Protein AF-A0A1M6LV54-F1 (afdb_monomer_lite)

Foldseek 3Di:
DDDPDDFDLLLLLLLLLLVCLCCLVQHHDVLSLVLSVVCVVVCSSPPDPNLVSLVVLLVLCLVQPLCSVVVSLVSLLPDDDDLVSLLSSLVSLVCSCPSVPDRDPSSLLVLLLSVLRDPHDLVVQCVSPVPNSVSRDDPDDRDPVVSCVSSVVSSVVDTHDRDDSVSSDDPVVVVVPD

Radius of gyration: 16.37 Å; chains: 1; bounding box: 45×56×37 Å

Structure (mmCIF, N/CA/C/O backbone):
data_AF-A0A1M6LV54-F1
#
_entry.id   AF-A0A1M6LV54-F1
#
loop_
_atom_site.group_PDB
_atom_site.id
_atom_site.type_symbol
_atom_site.label_atom_id
_atom_site.label_alt_id
_atom_site.label_comp_id
_atom_site.label_asym_id
_atom_site.label_entity_id
_atom_site.label_seq_id
_atom_site.pdbx_PDB_ins_code
_atom_site.Cartn_x
_atom_site.Cartn_y
_atom_site.Cartn_z
_atom_site.occupancy
_atom_site.B_iso_or_equiv
_atom_site.auth_seq_id
_atom_site.auth_comp_id
_atom_site.auth_asym_id
_atom_site.auth_atom_id
_atom_site.pdbx_PDB_model_num
ATOM 1 N N . MET A 1 1 ? -31.088 -18.438 -5.888 1.00 41.16 1 MET A N 1
ATOM 2 C CA . MET A 1 1 ? -29.954 -17.945 -6.697 1.00 41.16 1 MET A CA 1
ATOM 3 C C . MET A 1 1 ? -29.506 -16.625 -6.099 1.00 41.16 1 MET A C 1
ATOM 5 O O . MET A 1 1 ? -30.215 -15.637 -6.233 1.00 41.16 1 MET A O 1
ATOM 9 N N . THR A 1 2 ? -28.410 -16.625 -5.347 1.00 46.72 2 THR A N 1
ATOM 10 C CA . THR A 1 2 ? -27.764 -15.397 -4.870 1.00 46.72 2 THR A CA 1
ATOM 11 C C . THR A 1 2 ? -27.108 -14.704 -6.064 1.00 46.72 2 THR A C 1
ATOM 13 O O . THR A 1 2 ? -26.444 -15.347 -6.874 1.00 46.72 2 THR A O 1
ATOM 16 N N . LYS A 1 3 ? -27.372 -13.406 -6.232 1.00 41.81 3 LYS A N 1
ATOM 17 C CA . LYS A 1 3 ? -26.744 -12.574 -7.269 1.00 41.81 3 LYS A CA 1
ATOM 18 C C . LYS A 1 3 ? -25.224 -12.559 -7.014 1.00 41.81 3 LYS A C 1
ATOM 20 O O . LYS A 1 3 ? -24.853 -12.474 -5.843 1.00 41.81 3 LYS A O 1
ATOM 25 N N . PRO A 1 4 ? -24.357 -12.638 -8.041 1.00 53.34 4 PRO A N 1
ATOM 26 C CA . PRO A 1 4 ? -22.923 -12.475 -7.828 1.00 53.34 4 PRO A CA 1
ATOM 27 C C . PRO A 1 4 ? -22.660 -11.104 -7.195 1.00 53.34 4 PRO A C 1
ATOM 29 O O . PRO A 1 4 ? -23.165 -10.087 -7.680 1.00 53.34 4 PRO A O 1
ATOM 32 N N . ILE A 1 5 ? -21.924 -11.094 -6.084 1.00 64.81 5 ILE A N 1
ATOM 33 C CA . ILE A 1 5 ? -21.507 -9.871 -5.398 1.00 64.81 5 ILE A CA 1
ATOM 34 C C . ILE A 1 5 ? -20.393 -9.263 -6.250 1.00 64.81 5 ILE A C 1
ATOM 36 O O . ILE A 1 5 ? -19.338 -9.865 -6.427 1.00 64.81 5 ILE A O 1
ATOM 40 N N . ILE A 1 6 ? -20.659 -8.104 -6.851 1.00 68.62 6 ILE A N 1
ATOM 41 C CA . ILE A 1 6 ? -19.665 -7.375 -7.641 1.00 68.62 6 ILE A CA 1
ATOM 42 C C . ILE A 1 6 ? -18.742 -6.656 -6.650 1.00 68.62 6 ILE A C 1
ATOM 44 O O . ILE A 1 6 ? -19.259 -5.905 -5.820 1.00 68.62 6 ILE A O 1
ATOM 48 N N . PRO A 1 7 ? -17.413 -6.847 -6.727 1.00 74.62 7 PRO A N 1
ATOM 49 C CA . PRO A 1 7 ? -16.487 -6.160 -5.839 1.00 74.62 7 PRO A CA 1
ATOM 50 C C . PRO A 1 7 ? -16.615 -4.639 -5.949 1.00 74.62 7 PRO A C 1
ATOM 52 O O . PRO A 1 7 ? -16.804 -4.110 -7.053 1.00 74.62 7 PRO A O 1
ATOM 55 N N . THR A 1 8 ? -16.508 -3.940 -4.822 1.00 87.69 8 THR A N 1
ATOM 56 C CA . THR A 1 8 ? -16.592 -2.474 -4.767 1.00 87.69 8 THR A CA 1
ATOM 57 C C . THR A 1 8 ? -15.306 -1.822 -5.280 1.00 87.69 8 THR A C 1
ATOM 59 O O . THR A 1 8 ? -14.257 -2.463 -5.396 1.00 87.69 8 THR A O 1
ATOM 62 N N . ASP A 1 9 ? -15.364 -0.524 -5.586 1.00 92.06 9 ASP A N 1
ATOM 63 C CA . ASP A 1 9 ? -14.164 0.238 -5.952 1.00 92.06 9 ASP A CA 1
ATOM 64 C C . ASP A 1 9 ? -13.146 0.293 -4.809 1.00 92.06 9 ASP A C 1
ATOM 66 O O . ASP A 1 9 ? -11.944 0.203 -5.069 1.00 92.06 9 ASP A O 1
ATOM 70 N N . TYR A 1 10 ? -13.623 0.328 -3.559 1.00 95.38 10 TYR A N 1
ATOM 71 C CA . TYR A 1 10 ? -12.788 0.203 -2.366 1.00 95.38 10 TYR A CA 1
ATOM 72 C C . TYR A 1 10 ? -12.052 -1.138 -2.317 1.00 95.38 10 TYR A C 1
ATOM 74 O O . TYR A 1 10 ? -10.840 -1.150 -2.154 1.00 95.38 10 TYR A O 1
ATOM 82 N N . GLN A 1 11 ? -12.729 -2.269 -2.540 1.00 95.88 11 GLN A N 1
ATOM 83 C CA . GLN A 1 11 ? -12.085 -3.592 -2.492 1.00 95.88 11 GLN A CA 1
ATOM 84 C C . GLN A 1 11 ? -10.965 -3.736 -3.530 1.00 95.88 11 GLN A C 1
ATOM 86 O O . GLN A 1 11 ? -9.889 -4.250 -3.222 1.00 95.88 11 GLN A O 1
ATOM 91 N N . ARG A 1 12 ? -11.179 -3.223 -4.750 1.00 95.75 12 ARG A N 1
ATOM 92 C CA . ARG A 1 12 ? -10.131 -3.188 -5.784 1.00 95.75 12 ARG A CA 1
ATOM 93 C C . ARG A 1 12 ? -9.001 -2.227 -5.429 1.00 95.75 12 ARG A C 1
ATOM 95 O O . ARG A 1 12 ? -7.841 -2.526 -5.700 1.00 95.75 12 ARG A O 1
ATOM 102 N N . LEU A 1 13 ? -9.324 -1.066 -4.856 1.00 97.81 13 LEU A N 1
ATOM 103 C CA . LEU A 1 13 ? -8.316 -0.129 -4.364 1.00 97.81 13 LEU A CA 1
ATOM 104 C C . LEU A 1 13 ? -7.478 -0.769 -3.253 1.00 97.81 13 LEU A C 1
ATOM 106 O O . LEU A 1 13 ? -6.262 -0.642 -3.278 1.00 97.81 13 LEU A O 1
ATOM 110 N N . HIS A 1 14 ? -8.105 -1.503 -2.338 1.00 97.94 14 HIS A N 1
ATOM 111 C CA . HIS A 1 14 ? -7.452 -2.150 -1.207 1.00 97.94 14 HIS A CA 1
ATOM 112 C C . HIS A 1 14 ? -6.450 -3.212 -1.652 1.00 97.94 14 HIS A C 1
ATOM 114 O O . HIS A 1 14 ? -5.310 -3.209 -1.184 1.00 97.94 14 HIS A O 1
ATOM 120 N N . LEU A 1 15 ? -6.828 -4.050 -2.621 1.00 98.06 15 LEU A N 1
ATOM 121 C CA . LEU A 1 15 ? -5.897 -4.981 -3.257 1.00 98.06 15 LEU A CA 1
ATOM 122 C C . LEU A 1 15 ? -4.740 -4.235 -3.933 1.00 98.06 15 LEU A C 1
ATOM 124 O O . LEU A 1 15 ? -3.574 -4.560 -3.709 1.00 98.06 15 LEU A O 1
ATOM 128 N N . LYS A 1 16 ? -5.056 -3.193 -4.715 1.00 98.06 16 LYS A N 1
ATOM 129 C CA . LYS A 1 16 ? -4.048 -2.384 -5.408 1.00 98.06 16 LYS A CA 1
ATOM 130 C C . LYS A 1 16 ? -3.099 -1.683 -4.433 1.00 98.06 16 LYS A C 1
ATOM 132 O O . LYS A 1 16 ? -1.929 -1.535 -4.763 1.00 98.06 16 LYS A O 1
ATOM 137 N N . THR A 1 17 ? -3.565 -1.281 -3.250 1.00 98.38 17 THR A N 1
ATOM 138 C CA . THR A 1 17 ? -2.709 -0.738 -2.191 1.00 98.38 17 THR A CA 1
ATOM 139 C C . THR A 1 17 ? -1.720 -1.780 -1.712 1.00 98.38 17 THR A C 1
ATOM 141 O O . THR A 1 17 ? -0.531 -1.491 -1.712 1.00 98.38 17 THR A O 1
ATOM 144 N N . VAL A 1 18 ? -2.178 -2.978 -1.337 1.00 97.75 18 VAL A N 1
ATOM 145 C CA . VAL A 1 18 ? -1.272 -4.045 -0.884 1.00 97.75 18 VAL A CA 1
ATOM 146 C C . VAL A 1 18 ? -0.224 -4.320 -1.955 1.00 97.75 18 VAL A C 1
ATOM 148 O O . VAL A 1 18 ? 0.960 -4.180 -1.679 1.00 97.75 18 VAL A O 1
ATOM 151 N N . PHE A 1 19 ? -0.649 -4.550 -3.199 1.00 97.81 19 PHE A N 1
ATOM 152 C CA . PHE A 1 19 ? 0.271 -4.765 -4.315 1.00 97.81 19 PHE A CA 1
ATOM 153 C C . PHE A 1 19 ? 1.241 -3.595 -4.532 1.00 97.81 19 PHE A C 1
ATOM 155 O O . PHE A 1 19 ? 2.422 -3.821 -4.744 1.00 97.81 19 PHE A O 1
ATOM 162 N N . ALA A 1 20 ? 0.778 -2.342 -4.453 1.00 97.94 20 ALA A N 1
ATOM 163 C CA . ALA A 1 20 ? 1.648 -1.178 -4.610 1.00 97.94 20 ALA A CA 1
ATOM 164 C C . ALA A 1 20 ? 2.749 -1.133 -3.543 1.00 97.94 20 ALA A C 1
ATOM 166 O O . ALA A 1 20 ? 3.865 -0.750 -3.874 1.00 97.94 20 ALA A O 1
ATOM 167 N N . PHE A 1 21 ? 2.454 -1.532 -2.301 1.00 97.00 21 PHE A N 1
ATOM 168 C CA . PHE A 1 21 ? 3.454 -1.631 -1.236 1.00 97.00 21 PHE A CA 1
ATOM 169 C C . PHE A 1 21 ? 4.420 -2.800 -1.447 1.00 97.00 21 PHE A C 1
ATOM 171 O O . PHE A 1 21 ? 5.608 -2.587 -1.248 1.00 97.00 21 PHE A O 1
ATOM 178 N N . MET A 1 22 ? 3.952 -3.934 -1.981 1.00 94.62 22 MET A N 1
ATOM 179 C CA . MET A 1 22 ? 4.808 -5.071 -2.367 1.00 94.62 22 MET A CA 1
ATOM 180 C C . MET A 1 22 ? 5.821 -4.758 -3.470 1.00 94.62 22 MET A C 1
ATOM 182 O O . MET A 1 22 ? 6.657 -5.584 -3.780 1.00 94.62 22 MET A O 1
ATOM 186 N N . ILE A 1 23 ? 5.683 -3.639 -4.182 1.00 95.00 23 ILE A N 1
ATOM 187 C CA . ILE A 1 23 ? 6.615 -3.261 -5.255 1.00 95.00 23 ILE A CA 1
ATOM 188 C C . ILE A 1 23 ? 7.249 -1.894 -5.002 1.00 95.00 23 ILE A C 1
ATOM 190 O O . ILE A 1 23 ? 7.996 -1.384 -5.845 1.00 95.00 23 ILE A O 1
ATOM 194 N N . CYS A 1 24 ? 6.934 -1.257 -3.869 1.00 94.12 24 CYS A N 1
ATOM 195 C CA . CYS A 1 24 ? 7.357 0.111 -3.587 1.00 94.12 24 CYS A CA 1
ATOM 196 C C . CYS A 1 24 ? 8.832 0.217 -3.199 1.00 94.12 24 CYS A C 1
ATOM 198 O O . CYS A 1 24 ? 9.341 1.332 -3.109 1.00 94.12 24 CYS A O 1
ATOM 200 N N . ASP A 1 25 ? 9.541 -0.891 -3.041 1.00 91.31 25 ASP A N 1
ATOM 201 C CA . ASP A 1 25 ? 10.992 -1.006 -2.874 1.00 91.31 25 ASP A CA 1
ATOM 202 C C . ASP A 1 25 ? 11.648 -1.724 -4.080 1.00 91.31 25 ASP A C 1
ATOM 204 O O . ASP A 1 25 ? 12.858 -1.916 -4.115 1.00 91.31 25 ASP A O 1
ATOM 208 N N . THR A 1 26 ? 10.860 -2.025 -5.123 1.00 91.56 26 THR A N 1
ATOM 209 C CA . THR A 1 26 ? 11.223 -2.789 -6.333 1.00 91.56 26 THR A CA 1
ATOM 210 C C . THR A 1 26 ? 11.485 -4.286 -6.144 1.00 91.56 26 THR A C 1
ATOM 212 O O . THR A 1 26 ? 12.017 -4.921 -7.057 1.00 91.56 26 THR A O 1
ATOM 215 N N . HIS A 1 27 ? 11.080 -4.874 -5.022 1.00 91.31 27 HIS A N 1
ATOM 216 C CA . HIS A 1 27 ? 11.247 -6.295 -4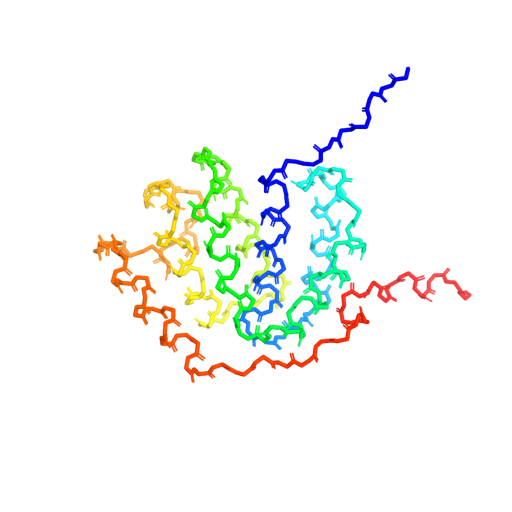.746 1.00 91.31 27 HIS A CA 1
ATOM 217 C C . HIS A 1 27 ? 9.927 -6.923 -4.304 1.00 91.31 27 HIS A C 1
ATOM 219 O O . HIS A 1 27 ? 9.236 -6.346 -3.490 1.00 91.31 27 HIS A O 1
ATOM 225 N N . ILE A 1 28 ? 9.599 -8.111 -4.819 1.00 92.56 28 ILE A N 1
ATOM 226 C CA . ILE A 1 28 ? 8.466 -8.905 -4.327 1.00 92.56 28 ILE A CA 1
ATOM 227 C C . ILE A 1 28 ? 9.026 -10.080 -3.527 1.00 92.56 28 ILE A C 1
ATOM 229 O O . ILE A 1 28 ? 9.766 -10.905 -4.075 1.00 92.56 28 ILE A O 1
ATOM 233 N N . SER A 1 29 ? 8.645 -10.183 -2.256 1.00 91.31 29 SER A N 1
ATOM 234 C CA . SER A 1 29 ? 8.986 -11.315 -1.392 1.00 91.31 29 SER A CA 1
ATOM 235 C C . SER A 1 29 ? 7.845 -12.337 -1.295 1.00 91.31 29 SER A C 1
ATOM 237 O O . SER A 1 29 ? 6.665 -12.035 -1.485 1.00 91.31 29 SER A O 1
ATOM 239 N N . GLN A 1 30 ? 8.181 -13.583 -0.953 1.00 90.94 30 GLN A N 1
ATOM 240 C CA . GLN A 1 30 ? 7.173 -14.637 -0.771 1.00 90.94 30 GLN A CA 1
ATOM 241 C C . GLN A 1 30 ? 6.317 -14.441 0.491 1.00 90.94 30 GLN A C 1
ATOM 243 O O . GLN A 1 30 ? 5.170 -14.896 0.528 1.00 90.94 30 GLN A O 1
ATOM 248 N N . ASP A 1 31 ? 6.827 -13.737 1.503 1.00 92.06 31 ASP A N 1
ATOM 249 C CA . ASP A 1 31 ? 6.076 -13.441 2.727 1.00 92.06 31 ASP A CA 1
ATOM 250 C C . ASP A 1 31 ? 4.951 -12.430 2.452 1.00 92.06 31 ASP A C 1
ATOM 252 O O . ASP A 1 31 ? 3.811 -12.613 2.890 1.00 92.06 31 ASP A O 1
ATOM 256 N N . GLU A 1 32 ? 5.210 -11.421 1.619 1.00 92.50 32 GLU A N 1
ATOM 257 C CA . GLU A 1 32 ? 4.193 -10.476 1.144 1.00 92.50 32 GLU A CA 1
ATOM 258 C C . GLU A 1 32 ? 3.140 -11.141 0.247 1.00 92.50 32 GLU A C 1
ATOM 260 O O . GLU A 1 32 ? 1.934 -10.896 0.370 1.00 92.50 32 GLU A O 1
ATOM 265 N N . VAL A 1 33 ? 3.590 -12.033 -0.636 1.00 93.19 33 VAL A N 1
ATOM 266 C CA . VAL A 1 33 ? 2.728 -12.847 -1.500 1.00 93.19 33 VAL A CA 1
ATOM 267 C C . VAL A 1 33 ? 1.842 -13.790 -0.665 1.00 93.19 33 VAL A C 1
ATOM 269 O O . VAL A 1 33 ? 0.659 -13.990 -0.958 1.00 93.19 33 VAL A O 1
ATOM 272 N N . SER A 1 34 ? 2.365 -14.328 0.434 1.00 92.94 34 SER A N 1
ATOM 273 C CA . SER A 1 34 ? 1.582 -15.121 1.387 1.00 92.94 34 SER A CA 1
ATOM 274 C C . SER A 1 34 ? 0.560 -14.256 2.129 1.00 92.94 34 SER A C 1
ATOM 276 O O . SER A 1 34 ? -0.602 -14.649 2.284 1.00 92.94 34 SER A O 1
ATOM 278 N N . LEU A 1 35 ? 0.949 -13.041 2.530 1.00 94.12 35 LEU A N 1
ATOM 279 C CA . LEU A 1 35 ? 0.069 -12.085 3.198 1.00 94.12 35 LEU A CA 1
ATOM 280 C C . LEU A 1 35 ? -1.128 -11.694 2.325 1.00 94.12 35 LEU A C 1
ATOM 282 O O . LEU A 1 35 ? -2.260 -11.689 2.818 1.00 94.12 35 LEU A O 1
ATOM 286 N N . ILE A 1 36 ? -0.920 -11.365 1.044 1.00 94.88 36 ILE A N 1
ATOM 287 C CA . ILE A 1 36 ? -2.025 -10.953 0.164 1.00 94.88 36 ILE A CA 1
ATOM 288 C C . ILE A 1 36 ? -3.038 -12.090 -0.029 1.00 94.88 36 ILE A C 1
ATOM 290 O O . ILE A 1 36 ? -4.250 -11.860 0.031 1.00 94.88 36 ILE A O 1
ATOM 294 N N . ARG A 1 37 ? -2.570 -13.340 -0.145 1.00 93.69 37 ARG A N 1
ATOM 295 C CA . ARG A 1 37 ? -3.447 -14.520 -0.213 1.00 93.69 37 ARG A CA 1
ATOM 296 C C . ARG A 1 37 ? -4.187 -14.767 1.091 1.00 93.69 37 ARG A C 1
ATOM 298 O O . ARG A 1 37 ? -5.379 -15.076 1.062 1.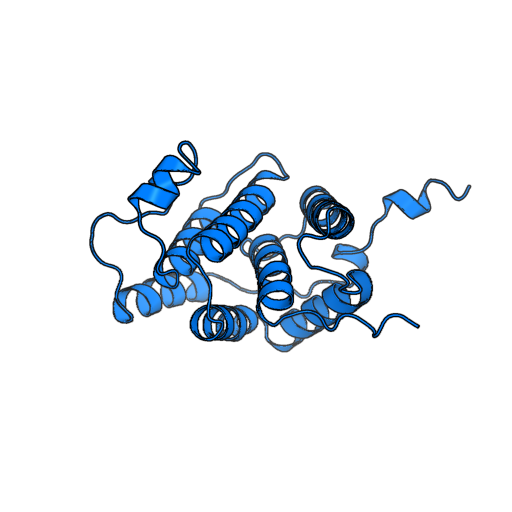00 93.69 37 ARG A O 1
ATOM 305 N N . GLN A 1 38 ? -3.524 -14.602 2.233 1.00 94.62 38 GLN A N 1
ATOM 306 C CA . GLN A 1 38 ? -4.180 -14.721 3.533 1.00 94.62 38 GLN A CA 1
ATOM 307 C C . GLN A 1 38 ? -5.288 -13.671 3.693 1.00 94.62 38 GLN A C 1
ATOM 309 O O . GLN A 1 38 ? -6.425 -14.016 4.007 1.00 94.62 38 GLN A O 1
ATOM 314 N N . LYS A 1 39 ? -5.014 -12.408 3.352 1.00 95.12 39 LYS A N 1
ATOM 315 C CA . LYS A 1 39 ? -6.016 -11.327 3.360 1.00 95.12 39 LYS A CA 1
ATOM 316 C C . LYS A 1 39 ? -7.223 -11.631 2.479 1.00 95.12 39 LYS A C 1
ATOM 318 O O . LYS A 1 39 ? -8.358 -11.315 2.837 1.00 95.12 39 LYS A O 1
ATOM 323 N N . ALA A 1 40 ? -6.999 -12.257 1.333 1.00 94.50 40 ALA A N 1
ATOM 324 C CA . ALA A 1 40 ? -8.085 -12.669 0.464 1.00 94.50 40 ALA A CA 1
ATOM 325 C C . ALA A 1 40 ? -8.940 -13.797 1.049 1.00 94.50 40 ALA A C 1
ATOM 327 O O . ALA A 1 40 ? -10.167 -13.749 0.934 1.00 94.50 40 ALA A O 1
ATOM 328 N N . LYS A 1 41 ? -8.318 -14.782 1.714 1.00 94.25 41 LYS A N 1
ATOM 329 C CA . LYS A 1 41 ? -9.038 -15.817 2.478 1.00 94.25 41 LYS A CA 1
ATOM 330 C C . LYS A 1 41 ? -9.906 -15.181 3.565 1.00 94.25 41 LYS A C 1
ATOM 332 O O . LYS A 1 41 ? -11.061 -15.571 3.719 1.00 94.25 41 LYS A O 1
ATOM 337 N N . ASP A 1 42 ? -9.395 -14.134 4.208 1.00 94.94 42 ASP A N 1
ATOM 338 C CA . ASP A 1 42 ? -10.098 -13.344 5.227 1.00 94.94 42 ASP A CA 1
ATOM 339 C C . ASP A 1 42 ? -11.118 -12.346 4.642 1.00 94.94 42 ASP A C 1
ATOM 341 O O . ASP A 1 42 ? -11.691 -11.537 5.370 1.00 94.94 42 ASP A O 1
ATOM 345 N N . LYS A 1 43 ? -11.374 -12.399 3.326 1.00 93.56 43 LYS A N 1
ATOM 346 C CA . LYS A 1 43 ? -12.352 -11.565 2.607 1.00 93.56 43 LYS A CA 1
ATOM 347 C C . LYS A 1 43 ? -12.104 -10.059 2.703 1.00 93.56 43 LYS A C 1
ATOM 349 O O . LYS A 1 43 ? -13.011 -9.277 2.421 1.00 93.56 43 LYS A O 1
ATOM 354 N N . VAL A 1 44 ? -10.865 -9.645 2.981 1.00 95.25 44 VAL A N 1
ATOM 355 C CA . VAL A 1 44 ? -10.457 -8.228 2.988 1.00 95.25 44 VAL A CA 1
ATOM 356 C C . VAL A 1 44 ? -10.778 -7.563 1.647 1.00 95.25 44 VAL A C 1
ATOM 358 O O . VAL A 1 44 ? -11.290 -6.450 1.604 1.00 95.25 44 VAL A O 1
ATOM 361 N N . PHE A 1 45 ? -10.569 -8.284 0.545 1.00 94.94 45 PHE A N 1
ATOM 362 C CA . PHE A 1 45 ? -10.837 -7.791 -0.807 1.00 94.94 45 PHE A CA 1
ATOM 363 C C . PHE A 1 45 ? -12.186 -8.267 -1.380 1.00 94.94 45 PHE A C 1
ATOM 365 O O . PHE A 1 45 ? -12.405 -8.224 -2.590 1.00 94.94 45 PHE A O 1
ATOM 372 N N . GLY A 1 46 ? -13.098 -8.754 -0.534 1.00 92.00 46 GLY A N 1
ATOM 373 C CA . GLY A 1 46 ? -14.369 -9.336 -0.970 1.00 92.00 46 GLY A CA 1
ATOM 374 C C . GLY A 1 46 ? -14.200 -10.655 -1.729 1.00 92.00 46 GLY A C 1
ATOM 375 O O . GLY A 1 46 ? -13.491 -11.556 -1.284 1.00 92.00 46 GLY A O 1
ATOM 376 N N . ASP A 1 47 ? -14.881 -10.775 -2.871 1.00 92.06 47 ASP A N 1
ATOM 377 C CA . ASP A 1 47 ? -14.898 -11.978 -3.720 1.00 92.06 47 ASP A CA 1
ATOM 378 C C . ASP A 1 47 ? -14.023 -11.836 -4.983 1.00 92.06 47 ASP A C 1
ATOM 380 O O . ASP A 1 47 ? -14.277 -12.488 -5.999 1.00 92.06 47 ASP A O 1
ATOM 384 N N . LEU A 1 48 ? -13.000 -10.971 -4.940 1.00 92.75 48 LEU A N 1
ATOM 385 C CA . LEU A 1 48 ? -12.025 -10.848 -6.027 1.00 92.75 48 LEU A CA 1
ATOM 386 C C . LEU A 1 48 ? -11.310 -12.180 -6.289 1.00 92.75 48 LEU A C 1
ATOM 388 O O . LEU A 1 48 ? -10.930 -12.905 -5.366 1.00 92.75 48 LEU A O 1
ATOM 392 N N . LYS A 1 49 ? -11.087 -12.481 -7.571 1.00 93.31 49 LYS A N 1
ATOM 393 C CA . LYS A 1 49 ? -10.269 -13.617 -8.001 1.00 93.31 49 LYS A CA 1
ATOM 394 C C . LYS A 1 49 ? -8.803 -13.205 -7.972 1.00 93.31 49 LYS A C 1
ATOM 396 O O . LYS A 1 49 ? -8.284 -12.686 -8.948 1.00 93.31 49 LYS A O 1
ATOM 401 N N . ILE A 1 50 ? -8.157 -13.413 -6.832 1.00 93.94 50 ILE A N 1
ATOM 402 C CA . ILE A 1 50 ? -6.833 -12.840 -6.546 1.00 93.94 50 ILE A CA 1
ATOM 403 C C . ILE A 1 50 ? -5.773 -13.189 -7.580 1.00 93.94 50 ILE A C 1
ATOM 405 O O . ILE A 1 50 ? -5.010 -12.310 -7.949 1.00 93.94 50 ILE A O 1
ATOM 409 N N . GLU A 1 51 ? -5.741 -14.426 -8.069 1.00 93.38 51 GLU A N 1
ATOM 410 C CA . GLU A 1 51 ? -4.744 -14.826 -9.067 1.00 93.38 51 GLU A CA 1
ATOM 411 C C . GLU A 1 51 ? -4.927 -14.069 -10.393 1.00 93.38 51 GLU A C 1
ATOM 413 O O . GLU A 1 51 ? -3.947 -13.622 -10.986 1.00 93.38 51 GLU A O 1
ATOM 418 N N . ASP A 1 52 ? -6.178 -13.854 -10.818 1.00 94.19 52 ASP A N 1
ATOM 419 C CA . ASP A 1 52 ? -6.493 -13.076 -12.021 1.00 94.19 52 ASP A CA 1
ATOM 420 C C . ASP A 1 52 ? -6.110 -11.597 -11.811 1.00 94.19 52 ASP A C 1
ATOM 422 O O . ASP A 1 52 ? -5.450 -10.990 -12.651 1.00 94.19 52 ASP A O 1
ATOM 426 N N . GLU A 1 53 ? -6.462 -11.023 -10.657 1.00 96.00 53 GLU A N 1
ATOM 427 C CA . GLU A 1 53 ? -6.182 -9.616 -10.337 1.00 96.00 53 GLU A CA 1
ATOM 428 C C . GLU A 1 53 ? -4.678 -9.338 -10.169 1.00 96.00 53 GLU A C 1
ATOM 430 O O . GLU A 1 53 ? -4.183 -8.304 -10.614 1.00 96.00 53 GLU A O 1
ATOM 435 N N . LEU A 1 54 ? -3.923 -10.256 -9.555 1.00 96.38 54 LEU A N 1
ATOM 436 C CA . LEU A 1 54 ? -2.466 -10.154 -9.438 1.00 96.38 54 LEU A CA 1
ATOM 437 C C . LEU A 1 54 ? -1.795 -10.223 -10.811 1.00 96.38 54 LEU A C 1
ATOM 439 O O . LEU A 1 54 ? -0.886 -9.438 -11.080 1.00 96.38 54 LEU A O 1
ATOM 443 N N . ALA A 1 55 ? -2.269 -11.103 -11.698 1.00 95.94 55 ALA A N 1
ATOM 444 C CA . ALA A 1 55 ? -1.774 -11.170 -13.068 1.00 95.94 55 ALA A CA 1
ATOM 445 C C . ALA A 1 55 ? -2.011 -9.857 -13.827 1.00 95.94 55 ALA A C 1
ATOM 447 O O . ALA A 1 55 ? -1.105 -9.354 -14.495 1.00 95.94 55 ALA A O 1
ATOM 448 N N . GLU A 1 56 ? -3.200 -9.266 -13.682 1.00 96.69 56 GLU A N 1
ATOM 449 C CA . GLU A 1 56 ? -3.518 -7.960 -14.265 1.00 96.69 56 GLU A CA 1
ATOM 450 C C . GLU A 1 56 ? -2.647 -6.836 -13.690 1.00 96.69 56 GLU A C 1
ATOM 452 O O . GLU A 1 56 ? -2.205 -5.957 -14.431 1.00 96.69 56 GLU A O 1
ATOM 457 N N . LEU A 1 57 ? -2.364 -6.852 -12.385 1.00 97.62 57 LEU A N 1
ATOM 458 C CA . LEU A 1 57 ? -1.518 -5.851 -11.734 1.00 97.62 57 LEU A CA 1
ATOM 459 C C . LEU A 1 57 ? -0.047 -5.957 -12.162 1.00 97.62 57 LEU A C 1
ATOM 461 O O . LEU A 1 57 ? 0.562 -4.917 -12.425 1.00 97.62 57 LEU A O 1
ATOM 465 N N . ILE A 1 58 ? 0.493 -7.174 -12.299 1.00 97.62 58 ILE A N 1
ATOM 466 C CA . ILE A 1 58 ? 1.846 -7.433 -12.823 1.00 97.62 58 ILE A CA 1
ATOM 467 C C . ILE A 1 58 ? 1.978 -6.911 -14.249 1.00 97.62 58 ILE A C 1
ATOM 469 O O . ILE A 1 58 ? 2.881 -6.137 -14.568 1.00 97.62 58 ILE A O 1
ATOM 473 N N . ASP A 1 59 ? 1.044 -7.283 -15.117 1.00 97.44 59 ASP A N 1
ATOM 474 C CA . ASP A 1 59 ? 1.060 -6.811 -16.492 1.00 97.44 59 ASP A CA 1
ATOM 475 C C . ASP A 1 59 ? 0.879 -5.277 -16.565 1.00 97.44 59 ASP A C 1
ATOM 477 O O . ASP A 1 59 ? 1.561 -4.602 -17.341 1.00 97.44 59 ASP A O 1
ATOM 481 N N . HIS A 1 60 ? 0.052 -4.687 -15.699 1.00 97.25 60 HIS A N 1
ATOM 482 C CA . HIS A 1 60 ? -0.115 -3.238 -15.630 1.00 97.25 60 HIS A CA 1
ATOM 483 C C . HIS A 1 60 ? 1.176 -2.517 -15.209 1.00 97.25 60 HIS A C 1
ATOM 485 O O . HIS A 1 60 ? 1.569 -1.554 -15.878 1.00 97.25 60 HIS A O 1
ATOM 491 N N . VAL A 1 61 ? 1.863 -2.963 -14.149 1.00 97.12 61 VAL A N 1
ATOM 492 C CA . VAL A 1 61 ? 3.137 -2.346 -13.737 1.00 97.12 61 VAL A CA 1
ATOM 493 C C . VAL A 1 61 ? 4.222 -2.557 -14.789 1.00 97.12 61 VAL A C 1
ATOM 495 O O . VAL A 1 61 ? 4.926 -1.606 -15.114 1.00 97.12 61 VAL A O 1
ATOM 498 N N . ASN A 1 62 ? 4.294 -3.722 -15.432 1.00 97.31 62 ASN A N 1
ATOM 499 C CA . ASN A 1 62 ? 5.263 -3.976 -16.502 1.00 97.31 62 ASN A CA 1
ATOM 500 C C . ASN A 1 62 ? 5.042 -3.071 -17.723 1.00 97.31 62 ASN A C 1
ATOM 502 O O . ASN A 1 62 ? 5.999 -2.638 -18.364 1.00 97.31 62 ASN A O 1
ATOM 506 N N . ARG A 1 63 ? 3.783 -2.741 -18.041 1.00 96.69 63 ARG A N 1
ATOM 507 C CA . ARG A 1 63 ? 3.439 -1.832 -19.147 1.00 96.69 63 ARG A CA 1
ATOM 508 C C . ARG A 1 63 ? 3.671 -0.355 -18.824 1.00 96.69 63 ARG A C 1
ATOM 510 O O . ARG A 1 63 ? 3.858 0.439 -19.745 1.00 96.69 63 ARG A O 1
ATOM 517 N N . ARG A 1 64 ? 3.599 0.038 -17.550 1.00 94.94 64 ARG A N 1
ATOM 518 C CA . ARG A 1 64 ? 3.622 1.452 -17.121 1.00 94.94 64 ARG A CA 1
ATOM 519 C C . ARG A 1 64 ? 4.909 1.859 -16.408 1.00 94.94 64 ARG A C 1
ATOM 521 O O . ARG A 1 64 ? 5.191 3.050 -16.321 1.00 94.94 64 ARG A O 1
ATOM 528 N N . GLY A 1 65 ? 5.679 0.906 -15.895 1.00 94.56 65 GLY A N 1
ATOM 529 C CA . GLY A 1 65 ? 6.794 1.171 -14.997 1.00 94.56 65 GLY A CA 1
ATOM 530 C C . GLY A 1 65 ? 6.346 2.014 -13.802 1.00 94.56 65 GLY A C 1
ATOM 531 O O . GLY A 1 65 ? 5.310 1.752 -13.192 1.00 94.56 65 GLY A O 1
ATOM 532 N N . ILE A 1 66 ? 7.111 3.065 -13.497 1.00 92.62 66 ILE A N 1
ATOM 533 C CA . ILE A 1 66 ? 6.840 3.958 -12.360 1.00 92.62 66 ILE A CA 1
ATOM 534 C C . ILE A 1 66 ? 5.476 4.669 -12.463 1.00 92.62 66 ILE A C 1
ATOM 536 O O . ILE A 1 66 ? 4.839 4.914 -11.439 1.00 92.62 66 ILE A O 1
ATOM 540 N N . ASP A 1 67 ? 4.959 4.899 -13.679 1.00 93.31 67 ASP A N 1
ATOM 541 C CA . ASP A 1 67 ? 3.650 5.532 -13.908 1.00 93.31 67 ASP A CA 1
ATOM 542 C C . ASP A 1 67 ? 2.471 4.677 -13.404 1.00 93.31 67 ASP A C 1
ATOM 544 O O . ASP A 1 67 ? 1.328 5.142 -13.375 1.00 93.31 67 ASP A O 1
ATOM 548 N N . PHE A 1 68 ? 2.704 3.419 -13.018 1.00 96.62 68 PHE A N 1
ATOM 549 C CA . PHE A 1 68 ? 1.715 2.620 -12.296 1.00 96.62 68 PHE A CA 1
ATOM 550 C C . PHE A 1 68 ? 1.262 3.320 -11.005 1.00 96.62 68 PHE A C 1
ATOM 552 O O . PHE A 1 68 ? 0.065 3.325 -10.682 1.00 96.62 68 PHE A O 1
ATOM 559 N N . PHE A 1 69 ? 2.199 3.950 -10.287 1.00 96.12 69 PHE A N 1
ATOM 560 C CA . PHE A 1 69 ? 1.901 4.642 -9.036 1.00 96.12 69 PHE A CA 1
ATOM 561 C C . PHE A 1 69 ? 1.054 5.898 -9.259 1.00 96.12 69 PHE A C 1
ATOM 563 O O . PHE A 1 69 ? 0.180 6.181 -8.441 1.00 96.12 69 PHE A O 1
ATOM 570 N N . ASP A 1 70 ? 1.193 6.586 -10.397 1.00 93.62 70 ASP A N 1
ATOM 571 C CA . ASP A 1 70 ? 0.301 7.695 -10.762 1.00 93.62 70 ASP A CA 1
ATOM 572 C C . ASP A 1 70 ? -1.159 7.244 -10.832 1.00 93.62 70 ASP A C 1
ATOM 574 O O . ASP A 1 70 ? -2.055 7.928 -10.335 1.00 93.62 70 ASP A O 1
ATOM 578 N N . ASP A 1 71 ? -1.416 6.105 -11.479 1.00 95.00 71 ASP A N 1
ATOM 579 C CA . ASP A 1 71 ? -2.767 5.551 -11.578 1.00 95.00 71 ASP A CA 1
ATOM 580 C C . ASP A 1 71 ? -3.280 5.092 -10.209 1.00 95.00 71 ASP A C 1
ATOM 582 O O . ASP A 1 71 ? -4.441 5.305 -9.864 1.00 95.00 71 ASP A O 1
ATOM 586 N N . TYR A 1 72 ? -2.412 4.486 -9.397 1.00 97.50 72 TYR A N 1
ATOM 587 C CA . TYR A 1 72 ? -2.745 4.114 -8.024 1.00 97.50 72 TYR A CA 1
ATOM 588 C C . TYR A 1 72 ? -3.165 5.327 -7.184 1.00 97.50 72 TYR A C 1
ATOM 590 O O . TYR A 1 72 ? -4.281 5.341 -6.662 1.00 97.50 72 TYR A O 1
ATOM 598 N N . PHE A 1 73 ? -2.344 6.374 -7.112 1.00 95.88 73 PHE A N 1
ATOM 599 C CA . PHE A 1 73 ? -2.644 7.560 -6.308 1.00 95.88 73 PHE A CA 1
ATOM 600 C C . PHE A 1 73 ? -3.864 8.330 -6.818 1.00 95.88 73 PHE A C 1
ATOM 602 O O . PHE A 1 73 ? -4.685 8.775 -6.017 1.00 95.88 73 PHE A O 1
ATOM 609 N N . LYS A 1 74 ? -4.070 8.403 -8.141 1.00 94.31 74 LYS A N 1
ATOM 610 C CA . LYS A 1 74 ? -5.316 8.947 -8.712 1.00 94.31 74 LYS A CA 1
ATOM 611 C C . LYS A 1 74 ? -6.544 8.160 -8.267 1.00 94.31 74 LYS A C 1
ATOM 613 O O . LYS A 1 74 ? -7.609 8.750 -8.117 1.00 94.31 74 LYS A O 1
ATOM 618 N N . LYS A 1 75 ? -6.426 6.842 -8.088 1.00 96.25 75 LYS A N 1
ATOM 619 C CA . LYS A 1 75 ? -7.528 6.006 -7.604 1.00 96.25 75 LYS A CA 1
ATOM 620 C C . LYS A 1 75 ? -7.785 6.231 -6.115 1.00 96.25 75 LYS A C 1
ATOM 622 O O . LYS A 1 75 ? -8.944 6.415 -5.760 1.00 96.25 75 LYS A O 1
ATOM 627 N N . VAL A 1 76 ? -6.736 6.329 -5.290 1.00 97.00 76 VAL A N 1
ATOM 628 C CA . VAL A 1 76 ? -6.851 6.702 -3.862 1.00 97.00 76 VAL A CA 1
ATOM 629 C C . VAL A 1 76 ? -7.632 8.009 -3.699 1.00 97.00 76 VAL A C 1
ATOM 631 O O . VAL A 1 76 ? -8.557 8.067 -2.905 1.00 97.00 76 VAL A O 1
ATOM 634 N N . GLN A 1 77 ? -7.327 9.033 -4.501 1.00 93.69 77 GLN A N 1
ATOM 635 C CA . GLN A 1 77 ? -7.997 10.341 -4.424 1.00 93.69 77 GLN A CA 1
ATOM 636 C C . GLN A 1 77 ? -9.461 10.350 -4.894 1.00 93.69 77 GLN A C 1
ATOM 638 O O . GLN A 1 77 ? -10.173 11.318 -4.641 1.00 93.69 77 GLN A O 1
ATOM 643 N N . ARG A 1 78 ? -9.893 9.345 -5.664 1.00 94.81 78 ARG A N 1
ATOM 644 C CA . ARG A 1 78 ? -11.222 9.317 -6.302 1.00 94.81 78 ARG A CA 1
ATOM 645 C C . ARG A 1 78 ? -12.224 8.440 -5.575 1.00 94.81 78 ARG A C 1
ATOM 647 O O . ARG A 1 78 ? -13.419 8.681 -5.702 1.00 94.81 78 ARG A O 1
ATOM 654 N N . VAL A 1 79 ? -11.753 7.386 -4.917 1.00 96.06 79 VAL A N 1
ATOM 655 C CA . VAL A 1 79 ? -12.625 6.477 -4.178 1.00 96.06 79 VAL A CA 1
ATOM 656 C C . VAL A 1 79 ? -13.010 7.157 -2.873 1.00 96.06 79 VAL A C 1
ATOM 658 O O . VAL A 1 79 ? -12.146 7.485 -2.067 1.00 96.06 79 VAL A O 1
ATOM 661 N N . GLU A 1 80 ? -14.308 7.372 -2.676 1.00 94.50 80 GLU A N 1
ATOM 662 C CA . GLU A 1 80 ? -14.831 7.825 -1.390 1.00 94.50 80 GLU A CA 1
ATOM 663 C C . GLU A 1 80 ? -14.620 6.719 -0.351 1.00 94.50 80 GLU A C 1
ATOM 665 O O . GLU A 1 80 ? -14.996 5.567 -0.578 1.00 94.50 80 GLU A O 1
ATOM 670 N N . MET A 1 81 ? -13.991 7.072 0.767 1.00 96.12 81 MET A N 1
ATOM 671 C CA . MET A 1 81 ? -13.692 6.166 1.870 1.00 96.12 81 MET A CA 1
ATOM 672 C C . MET A 1 81 ? -14.132 6.802 3.184 1.00 96.12 81 MET A C 1
ATOM 674 O O . MET A 1 81 ? -14.012 8.010 3.388 1.00 96.12 81 MET A O 1
ATOM 678 N N . THR A 1 82 ? -14.635 5.973 4.085 1.00 97.38 82 THR A N 1
ATOM 679 C CA . THR A 1 82 ? -14.791 6.313 5.500 1.00 97.38 82 THR A CA 1
ATOM 680 C C . THR A 1 82 ? -13.435 6.308 6.209 1.00 97.38 82 THR A C 1
ATOM 682 O O . THR A 1 82 ? -12.506 5.628 5.773 1.00 97.38 82 THR A O 1
ATOM 685 N N . ASP A 1 83 ? -13.327 6.988 7.355 1.00 97.50 83 ASP A N 1
ATOM 686 C CA . ASP A 1 83 ? -12.120 6.941 8.197 1.00 97.50 83 ASP A CA 1
ATOM 687 C C . ASP A 1 83 ? -11.678 5.500 8.500 1.00 97.50 83 ASP A C 1
ATOM 689 O O . ASP A 1 83 ? -10.491 5.187 8.480 1.00 97.50 83 ASP A O 1
ATOM 693 N N . GLU A 1 84 ? -12.634 4.602 8.749 1.00 98.00 84 GLU A N 1
ATOM 694 C CA . GLU A 1 84 ? -12.348 3.193 9.021 1.00 98.00 84 GLU A CA 1
ATOM 695 C C . GLU A 1 84 ? -11.806 2.468 7.778 1.00 98.00 84 GLU A C 1
ATOM 697 O O . GLU A 1 84 ? -10.870 1.677 7.877 1.00 98.00 84 GLU A O 1
ATOM 702 N N . GLU A 1 85 ? -12.336 2.751 6.588 1.00 98.12 85 GLU A N 1
ATOM 703 C CA . GLU A 1 85 ? -11.819 2.204 5.328 1.00 98.12 85 GLU A CA 1
ATOM 704 C C . GLU A 1 85 ? -10.393 2.685 5.036 1.00 98.12 85 GLU A C 1
ATOM 706 O O . GLU A 1 85 ? -9.550 1.872 4.641 1.00 98.12 85 GLU A O 1
ATOM 711 N N . GLU A 1 86 ? -10.088 3.959 5.292 1.00 98.38 86 GLU A N 1
ATOM 712 C CA . GLU A 1 86 ? -8.733 4.506 5.167 1.00 98.38 86 GLU A CA 1
ATOM 713 C C . GLU A 1 86 ? -7.765 3.893 6.191 1.00 98.38 86 GLU A C 1
ATOM 715 O O . GLU A 1 86 ? -6.630 3.541 5.850 1.00 98.38 86 GLU A O 1
ATOM 720 N N . LEU A 1 87 ? -8.206 3.697 7.439 1.00 98.62 87 LEU A N 1
ATOM 721 C CA . LEU A 1 87 ? -7.417 3.001 8.460 1.00 98.62 87 LEU A CA 1
ATOM 722 C C . LEU A 1 87 ? -7.169 1.539 8.081 1.00 98.62 87 LEU A C 1
ATOM 724 O O . LEU A 1 87 ? -6.063 1.043 8.284 1.00 98.62 87 LEU A O 1
ATOM 728 N N . ASN A 1 88 ? -8.141 0.848 7.488 1.00 98.25 88 ASN A N 1
ATOM 729 C CA . ASN A 1 88 ? -7.972 -0.528 7.012 1.00 98.25 88 ASN A CA 1
ATOM 730 C C . ASN A 1 88 ? -7.039 -0.624 5.793 1.00 98.25 88 ASN A C 1
ATOM 732 O O . ASN A 1 88 ? -6.265 -1.588 5.668 1.00 98.25 88 ASN A O 1
ATOM 736 N N . LEU A 1 89 ? -7.046 0.404 4.941 1.00 98.19 89 LEU A N 1
ATOM 737 C CA . LEU A 1 89 ? -6.094 0.571 3.847 1.00 98.19 89 LEU A CA 1
ATOM 738 C C . LEU A 1 89 ? -4.662 0.696 4.396 1.00 98.19 89 LEU A C 1
ATOM 740 O O . LEU A 1 89 ? -3.785 -0.093 4.032 1.00 98.19 89 LEU A O 1
ATOM 744 N N . LEU A 1 90 ? -4.447 1.612 5.350 1.00 98.50 90 LEU A N 1
ATOM 745 C CA . LEU A 1 90 ? -3.165 1.806 6.040 1.00 98.50 90 LEU A CA 1
ATOM 746 C C . LEU A 1 90 ? -2.721 0.560 6.807 1.00 98.50 90 LEU A C 1
ATOM 748 O O . LEU A 1 90 ? -1.557 0.180 6.731 1.00 98.50 90 LEU A O 1
ATOM 752 N N . GLN A 1 91 ? -3.635 -0.113 7.506 1.00 98.38 91 GLN A N 1
ATOM 753 C CA . GLN A 1 91 ? -3.349 -1.351 8.232 1.00 98.38 91 GLN A CA 1
ATOM 754 C C . GLN A 1 91 ? -2.762 -2.408 7.298 1.00 98.38 91 GLN A C 1
ATOM 756 O O . GLN A 1 91 ? -1.827 -3.109 7.682 1.00 98.38 91 GLN A O 1
ATOM 761 N N . SER A 1 92 ? -3.306 -2.523 6.086 1.00 98.06 92 SER A N 1
ATOM 762 C CA . SER A 1 92 ? -2.846 -3.509 5.111 1.00 98.06 92 SER A CA 1
ATOM 763 C C . SER A 1 92 ? -1.529 -3.106 4.459 1.00 98.06 92 SER A C 1
ATOM 765 O O . SER A 1 92 ? -0.667 -3.967 4.320 1.00 98.06 92 SER A O 1
ATOM 767 N N . ALA A 1 93 ? -1.330 -1.821 4.159 1.00 98.06 93 ALA A N 1
ATOM 768 C CA . ALA A 1 93 ? -0.033 -1.298 3.729 1.00 98.06 93 ALA A CA 1
ATOM 769 C C . ALA A 1 93 ? 1.065 -1.577 4.773 1.00 98.06 93 ALA A C 1
ATOM 771 O O . ALA A 1 93 ? 2.090 -2.164 4.448 1.00 98.06 93 ALA A O 1
ATOM 772 N N . ILE A 1 94 ? 0.809 -1.254 6.046 1.00 97.44 94 ILE A N 1
ATOM 773 C CA . ILE A 1 94 ? 1.748 -1.472 7.159 1.00 97.44 94 ILE A CA 1
ATOM 774 C C . ILE A 1 94 ? 2.047 -2.959 7.369 1.00 97.44 94 ILE A C 1
ATOM 776 O O . ILE A 1 94 ? 3.174 -3.314 7.687 1.00 97.44 94 ILE A O 1
ATOM 780 N N . GLN A 1 95 ? 1.047 -3.833 7.232 1.00 97.00 95 GLN A N 1
ATOM 781 C CA . GLN A 1 95 ? 1.267 -5.278 7.336 1.00 97.00 95 GLN A CA 1
ATOM 782 C C . GLN A 1 95 ? 2.110 -5.820 6.181 1.00 97.00 95 GLN A C 1
ATOM 784 O O . GLN A 1 95 ? 2.851 -6.767 6.400 1.00 97.00 95 GLN A O 1
ATOM 789 N N . THR A 1 96 ? 2.003 -5.225 4.990 1.00 96.31 96 THR A N 1
ATOM 790 C CA . THR A 1 96 ? 2.771 -5.639 3.804 1.00 96.31 96 THR A CA 1
ATOM 791 C C . THR A 1 96 ? 4.256 -5.384 4.021 1.00 96.31 96 THR A C 1
ATOM 793 O O . THR A 1 96 ? 5.024 -6.331 4.051 1.00 96.31 96 THR A O 1
ATOM 796 N N . ILE A 1 97 ? 4.624 -4.150 4.368 1.00 94.06 97 ILE A N 1
ATOM 797 C CA . ILE A 1 97 ? 6.025 -3.744 4.608 1.00 94.06 97 ILE A CA 1
ATOM 798 C C . ILE A 1 97 ? 6.653 -4.346 5.878 1.00 94.06 97 ILE A C 1
ATOM 800 O O . ILE A 1 97 ? 7.781 -4.043 6.250 1.00 94.06 97 ILE A O 1
ATOM 804 N N . LYS A 1 98 ? 5.862 -5.097 6.648 1.00 94.19 98 LYS A N 1
ATOM 805 C CA . LYS A 1 98 ? 6.304 -5.822 7.842 1.00 94.19 98 LYS A CA 1
ATOM 806 C C . LYS A 1 98 ? 6.403 -7.324 7.598 1.00 94.19 98 LYS A C 1
ATOM 808 O O . LYS A 1 98 ? 6.805 -8.031 8.514 1.00 94.19 98 LYS A O 1
ATOM 813 N N . ALA A 1 99 ? 5.976 -7.815 6.435 1.00 92.38 99 ALA A N 1
ATOM 814 C CA . ALA A 1 99 ? 5.860 -9.246 6.187 1.00 92.38 99 ALA A CA 1
ATOM 815 C C . ALA A 1 99 ? 7.225 -9.950 6.191 1.00 92.38 99 ALA A C 1
ATOM 817 O O . ALA A 1 99 ? 7.302 -11.082 6.652 1.00 92.38 99 ALA A O 1
ATOM 818 N N . ASP A 1 100 ? 8.284 -9.265 5.754 1.00 83.75 100 ASP A N 1
ATOM 819 C CA . ASP A 1 100 ? 9.662 -9.769 5.702 1.00 83.75 100 ASP A CA 1
ATOM 820 C C . ASP A 1 100 ? 10.524 -9.343 6.918 1.00 83.75 100 ASP A C 1
ATOM 822 O O . ASP A 1 100 ? 11.756 -9.414 6.887 1.00 83.75 100 ASP A O 1
ATOM 826 N N . ASP A 1 101 ? 9.878 -8.876 7.998 1.00 78.56 101 ASP A N 1
ATOM 827 C CA . ASP A 1 101 ? 10.488 -8.371 9.238 1.00 78.56 101 ASP A CA 1
ATOM 828 C C . ASP A 1 101 ? 11.472 -7.188 9.067 1.00 78.56 101 ASP A C 1
ATOM 830 O O . ASP A 1 101 ? 12.219 -6.855 10.000 1.00 78.56 101 ASP A O 1
ATOM 834 N N . LYS A 1 102 ? 11.470 -6.485 7.922 1.00 83.06 102 LYS A N 1
ATOM 835 C CA . LYS A 1 102 ? 12.394 -5.367 7.681 1.00 83.06 102 LYS A CA 1
ATOM 836 C C . LYS A 1 102 ? 11.746 -4.183 6.961 1.00 83.06 102 LYS A C 1
ATOM 838 O O . LYS A 1 102 ? 11.866 -4.015 5.758 1.00 83.06 102 LYS A O 1
ATOM 843 N N . ILE A 1 103 ? 11.285 -3.214 7.751 1.00 90.38 103 ILE A N 1
ATOM 844 C CA . ILE A 1 103 ? 10.836 -1.926 7.209 1.00 90.38 103 ILE A CA 1
ATOM 845 C C . ILE A 1 103 ? 12.028 -1.090 6.711 1.00 90.38 103 ILE A C 1
ATOM 847 O O . ILE A 1 103 ? 12.932 -0.718 7.469 1.00 90.38 103 ILE A O 1
ATOM 851 N N . THR A 1 104 ? 11.994 -0.725 5.438 1.00 91.88 104 THR A N 1
ATOM 852 C CA . THR A 1 104 ? 12.948 0.143 4.751 1.00 91.88 104 THR A CA 1
ATOM 853 C C . THR A 1 104 ? 12.520 1.613 4.772 1.00 91.88 104 THR A C 1
ATOM 855 O O . THR A 1 104 ? 11.359 1.984 4.961 1.00 91.88 104 THR A O 1
ATOM 858 N N . GLN A 1 105 ? 13.478 2.509 4.520 1.00 90.88 105 GLN A N 1
ATOM 859 C CA . GLN A 1 105 ? 13.178 3.936 4.398 1.00 90.88 105 GLN A CA 1
ATOM 860 C C . GLN A 1 105 ? 12.344 4.260 3.144 1.00 90.88 105 GLN A C 1
ATOM 862 O O . GLN A 1 105 ? 11.606 5.250 3.149 1.00 90.88 105 GLN A O 1
ATOM 867 N N . GLU A 1 106 ? 12.455 3.454 2.082 1.00 91.31 106 GLU A N 1
ATOM 868 C CA . GLU A 1 106 ? 11.673 3.620 0.851 1.00 91.31 106 GLU A CA 1
ATOM 869 C C . GLU A 1 106 ? 10.187 3.367 1.102 1.00 91.31 106 GLU A C 1
ATOM 871 O O . GLU A 1 106 ? 9.358 4.198 0.727 1.00 91.31 106 GLU A O 1
ATOM 876 N N . GLU A 1 107 ? 9.859 2.305 1.833 1.00 94.81 107 GLU A N 1
ATOM 877 C CA . GLU A 1 107 ? 8.491 1.974 2.241 1.00 94.81 107 GLU A CA 1
ATOM 878 C C . GLU A 1 107 ? 7.884 3.043 3.150 1.00 94.81 107 GLU A C 1
ATOM 880 O O . GLU A 1 107 ? 6.745 3.467 2.943 1.00 94.81 107 GLU A O 1
ATOM 885 N N . ILE A 1 108 ? 8.655 3.562 4.115 1.00 94.69 108 ILE A N 1
ATOM 886 C CA . ILE A 1 108 ? 8.213 4.690 4.951 1.00 94.69 108 ILE A CA 1
ATOM 887 C C . ILE A 1 108 ? 7.946 5.937 4.099 1.00 94.69 108 ILE A C 1
ATOM 889 O O . ILE A 1 108 ? 6.974 6.657 4.337 1.00 94.69 108 ILE A O 1
ATOM 893 N N . ASN A 1 109 ? 8.776 6.214 3.091 1.00 92.75 109 ASN A N 1
ATOM 894 C CA . ASN A 1 109 ? 8.541 7.340 2.186 1.00 92.75 109 ASN A CA 1
ATOM 895 C C . ASN A 1 109 ? 7.285 7.126 1.333 1.00 92.75 109 ASN A C 1
ATOM 897 O O . ASN A 1 109 ? 6.527 8.073 1.128 1.00 92.75 109 ASN A O 1
ATOM 901 N N . PHE A 1 110 ? 7.015 5.895 0.902 1.00 95.44 110 PHE A N 1
ATOM 902 C CA . PHE A 1 110 ? 5.791 5.557 0.182 1.00 95.44 110 PHE A CA 1
ATOM 903 C C . PHE A 1 110 ? 4.540 5.664 1.074 1.00 95.44 110 PHE A C 1
ATOM 905 O O . PHE A 1 110 ? 3.525 6.222 0.650 1.00 95.44 110 PHE A O 1
ATOM 912 N N . LEU A 1 111 ? 4.630 5.260 2.350 1.00 95.69 111 LEU A N 1
ATOM 913 C CA . LEU A 1 111 ? 3.589 5.496 3.361 1.00 95.69 111 LEU A CA 1
ATOM 914 C C . LEU A 1 111 ? 3.294 6.984 3.549 1.00 95.69 111 LEU A C 1
ATOM 916 O O . LEU A 1 111 ? 2.126 7.357 3.626 1.00 95.69 111 LEU A O 1
ATOM 920 N N . LYS A 1 112 ? 4.321 7.844 3.587 1.00 94.19 112 LYS A N 1
ATOM 921 C CA . LYS A 1 112 ? 4.122 9.302 3.666 1.00 94.19 112 LYS A CA 1
ATOM 922 C C . LYS A 1 112 ? 3.322 9.813 2.471 1.00 94.19 112 LYS A C 1
ATOM 924 O O . LYS A 1 112 ? 2.414 10.613 2.665 1.00 94.19 112 LYS A O 1
ATOM 929 N N . ILE A 1 113 ? 3.611 9.323 1.262 1.00 93.88 113 ILE A N 1
ATOM 930 C CA . ILE A 1 113 ? 2.876 9.703 0.046 1.00 93.88 113 ILE A CA 1
ATOM 931 C C . ILE A 1 113 ? 1.410 9.282 0.150 1.00 93.88 113 ILE A C 1
ATOM 933 O O . ILE A 1 113 ? 0.533 10.120 -0.052 1.00 93.88 113 ILE A O 1
ATOM 937 N N . LEU A 1 114 ? 1.139 8.022 0.517 1.00 95.88 114 LEU A N 1
ATOM 938 C CA . LEU A 1 114 ? -0.230 7.547 0.733 1.00 95.88 114 LEU A CA 1
ATOM 939 C C . LEU A 1 114 ? -0.941 8.395 1.795 1.00 95.88 114 LEU A C 1
ATOM 941 O O . LEU A 1 114 ? -2.052 8.858 1.562 1.00 95.88 114 LEU A O 1
ATOM 945 N N . ARG A 1 115 ? -0.286 8.650 2.933 1.00 94.38 115 ARG A N 1
ATOM 946 C CA . ARG A 1 115 ? -0.838 9.436 4.040 1.00 94.38 115 ARG A CA 1
ATOM 947 C C . ARG A 1 115 ? -1.344 10.804 3.593 1.00 94.38 115 ARG A C 1
ATOM 949 O O . ARG A 1 115 ? -2.401 11.205 4.067 1.00 94.38 115 ARG A O 1
ATOM 956 N N . VAL A 1 116 ? -0.629 11.499 2.705 1.00 92.19 116 VAL A N 1
ATOM 957 C CA . VAL A 1 116 ? -1.020 12.836 2.207 1.00 92.19 116 VAL A CA 1
ATOM 958 C C . VAL A 1 116 ? -2.381 12.819 1.506 1.00 92.19 116 VAL A C 1
ATOM 960 O O . VAL A 1 116 ? -3.069 13.836 1.480 1.00 92.19 116 VAL A O 1
ATOM 963 N N . LEU A 1 117 ? -2.761 11.680 0.927 1.00 92.94 117 LEU A N 1
ATOM 964 C CA . LEU A 1 117 ? -3.991 11.529 0.152 1.00 92.94 117 LEU A CA 1
ATOM 965 C C . LEU A 1 117 ? -5.211 11.166 1.006 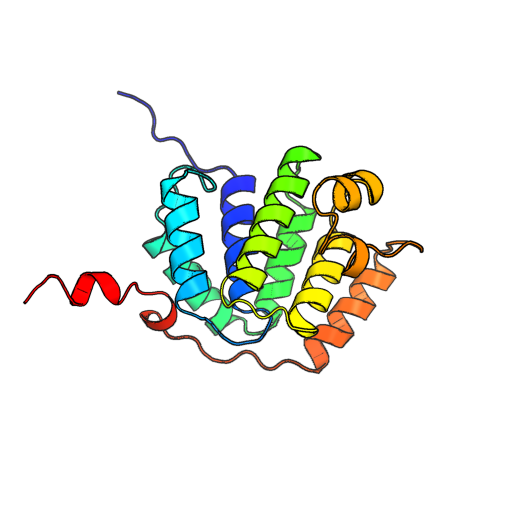1.00 92.94 117 LEU A C 1
ATOM 967 O O . LEU A 1 117 ? -6.336 11.322 0.537 1.00 92.94 117 LEU A O 1
ATOM 971 N N . LEU A 1 118 ? -4.989 10.686 2.230 1.00 94.06 118 LEU A N 1
ATOM 972 C CA . LEU A 1 118 ? -6.034 10.213 3.137 1.00 94.06 118 LEU A CA 1
ATOM 973 C C . LEU A 1 118 ? -6.559 11.348 4.023 1.00 94.06 118 LEU A C 1
ATOM 975 O O . LEU A 1 118 ? -5.794 12.206 4.476 1.00 94.06 118 LEU A O 1
ATOM 979 N N . GLN A 1 119 ? -7.858 11.335 4.305 1.00 93.56 119 GLN A N 1
ATOM 980 C CA . GLN A 1 119 ? -8.533 12.362 5.106 1.00 93.56 119 GLN A CA 1
ATOM 981 C C . GLN A 1 119 ? -8.508 12.073 6.612 1.00 93.56 119 GLN A C 1
ATOM 983 O O . GLN A 1 119 ? -8.608 13.004 7.415 1.00 93.56 119 GLN A O 1
ATOM 988 N N . VAL A 1 120 ? -8.319 10.813 7.005 1.00 95.06 120 VAL A N 1
ATOM 989 C CA . VAL A 1 120 ? -8.294 10.367 8.395 1.00 95.06 120 VAL A CA 1
ATOM 990 C C . VAL A 1 120 ? -7.250 11.141 9.195 1.00 95.06 120 VAL A C 1
ATOM 992 O O . VAL A 1 120 ? -6.161 11.479 8.715 1.00 95.06 120 VAL A O 1
ATOM 995 N N . SER A 1 121 ? -7.585 11.464 10.442 1.00 94.38 121 SER A N 1
ATOM 996 C CA . SER A 1 121 ? -6.750 12.330 11.271 1.00 94.38 121 SER A CA 1
ATOM 997 C C . SER A 1 121 ? -5.411 11.680 11.650 1.00 94.38 121 SER A C 1
ATOM 999 O O . SER A 1 121 ? -5.303 10.465 11.834 1.00 94.38 121 SER A O 1
ATOM 1001 N N . ASN A 1 122 ? -4.375 12.506 11.840 1.00 94.19 122 ASN A N 1
ATOM 1002 C CA . ASN A 1 122 ? -3.089 12.037 12.370 1.00 94.19 122 ASN A CA 1
ATOM 1003 C C . ASN A 1 122 ? -3.243 11.357 13.741 1.00 94.19 122 ASN A C 1
ATOM 1005 O O . ASN A 1 122 ? -2.555 10.377 14.015 1.00 94.19 122 ASN A O 1
ATOM 1009 N N . GLU A 1 123 ? -4.143 11.860 14.590 1.00 94.94 123 GLU A N 1
ATOM 1010 C CA . GLU A 1 123 ? -4.419 11.291 15.911 1.00 94.94 123 GLU A CA 1
ATOM 1011 C C . GLU A 1 123 ? -4.994 9.876 15.803 1.00 94.94 123 GLU A C 1
ATOM 1013 O O . GLU A 1 123 ? -4.511 8.970 16.485 1.00 94.94 123 GLU A O 1
ATOM 1018 N N . SER A 1 124 ? -5.954 9.659 14.899 1.00 97.00 124 SER A N 1
ATOM 1019 C CA . SER A 1 124 ? -6.529 8.337 14.631 1.00 97.00 124 SER A CA 1
ATOM 1020 C C . SER A 1 124 ? -5.452 7.355 14.161 1.00 97.00 124 SER A C 1
ATOM 1022 O O . SER A 1 124 ? -5.383 6.230 14.653 1.00 97.00 124 SER A O 1
ATOM 1024 N N . ILE A 1 125 ? -4.562 7.789 13.261 1.00 97.38 125 ILE A N 1
ATOM 1025 C CA . ILE A 1 125 ? -3.461 6.960 12.745 1.00 97.38 125 ILE A CA 1
ATOM 1026 C C . ILE A 1 125 ? -2.472 6.595 13.853 1.00 97.38 125 ILE A C 1
ATOM 1028 O O . ILE A 1 125 ? -2.132 5.424 14.001 1.00 97.38 125 ILE A O 1
ATOM 1032 N N . VAL A 1 126 ? -2.005 7.567 14.642 1.00 96.94 126 VAL A N 1
ATOM 1033 C CA . VAL A 1 126 ? -1.042 7.305 15.728 1.00 96.94 126 VAL A CA 1
ATOM 1034 C C . VAL A 1 126 ? -1.667 6.427 16.807 1.00 96.94 126 VAL A C 1
ATOM 1036 O O . VAL A 1 126 ? -1.007 5.527 17.316 1.00 96.94 126 VAL A O 1
ATOM 1039 N N . THR A 1 127 ? -2.948 6.634 17.114 1.00 97.81 127 THR A N 1
ATOM 1040 C CA . THR A 1 127 ? -3.694 5.795 18.060 1.00 97.81 127 THR A CA 1
ATOM 1041 C C . THR A 1 127 ? -3.810 4.354 17.562 1.00 97.81 127 THR A C 1
ATOM 1043 O O . THR A 1 127 ? -3.589 3.419 18.330 1.00 97.81 127 THR A O 1
ATOM 1046 N N . ARG A 1 128 ? -4.128 4.150 16.277 1.00 98.19 128 ARG A N 1
ATOM 1047 C CA . ARG A 1 128 ? -4.302 2.812 15.688 1.00 98.19 128 ARG A CA 1
ATOM 1048 C C . ARG A 1 128 ? -2.976 2.089 15.444 1.00 98.19 128 ARG A C 1
ATOM 1050 O O . ARG A 1 128 ? -2.929 0.863 15.546 1.00 98.19 128 ARG A O 1
ATOM 1057 N N . PHE A 1 129 ? -1.916 2.833 15.131 1.00 97.19 129 PHE A N 1
ATOM 1058 C CA . PHE A 1 129 ? -0.596 2.321 14.757 1.00 97.19 129 PHE A CA 1
ATOM 1059 C C . PHE A 1 129 ? 0.515 2.997 15.579 1.00 97.19 129 PHE A C 1
ATOM 1061 O O . PHE A 1 129 ? 1.354 3.693 15.009 1.00 97.19 129 PHE A O 1
ATOM 1068 N N . PRO A 1 130 ? 0.578 2.796 16.906 1.00 96.44 130 PRO A N 1
ATOM 1069 C CA . PRO A 1 130 ? 1.490 3.550 17.773 1.00 96.44 130 PRO A CA 1
ATOM 1070 C C . PRO A 1 130 ? 2.978 3.351 17.447 1.00 96.44 130 PRO A C 1
ATOM 1072 O O . PRO A 1 130 ? 3.786 4.241 17.690 1.00 96.44 130 PRO A O 1
ATOM 1075 N N . GLU A 1 131 ? 3.345 2.206 16.872 1.00 93.75 131 GLU A N 1
ATOM 1076 C CA . GLU A 1 131 ? 4.732 1.867 16.536 1.00 93.75 131 GLU A CA 1
ATOM 1077 C C . GLU A 1 131 ? 5.204 2.476 15.199 1.00 93.75 131 GLU A C 1
ATOM 1079 O O . GLU A 1 131 ? 6.329 2.964 15.084 1.00 93.75 131 GLU A O 1
ATOM 1084 N N . VAL A 1 132 ? 4.345 2.457 14.174 1.00 94.81 132 VAL A N 1
ATOM 1085 C CA . VAL A 1 132 ? 4.712 2.851 12.798 1.00 94.81 132 VAL A CA 1
ATOM 1086 C C . VAL A 1 132 ? 4.142 4.218 12.431 1.00 94.81 132 VAL A C 1
ATOM 1088 O O . VAL A 1 132 ? 4.810 4.999 11.761 1.00 94.81 132 VAL A O 1
ATOM 1091 N N . GLY A 1 133 ? 2.939 4.541 12.914 1.00 95.19 133 GLY A N 1
ATOM 1092 C CA . GLY A 1 133 ? 2.222 5.798 12.679 1.00 95.19 133 GLY A CA 1
ATOM 1093 C C . GLY A 1 133 ? 3.104 7.041 12.796 1.00 95.19 133 GLY A C 1
ATOM 1094 O O . GLY A 1 133 ? 3.188 7.802 11.830 1.00 95.19 133 GLY A O 1
ATOM 1095 N N . PRO A 1 134 ? 3.834 7.231 13.915 1.00 94.69 134 PRO A N 1
ATOM 1096 C CA . PRO A 1 134 ? 4.708 8.390 14.109 1.00 94.69 134 PRO A CA 1
ATOM 1097 C C . PRO A 1 134 ? 5.799 8.590 13.043 1.00 94.69 134 PRO A C 1
ATOM 1099 O O . PRO A 1 134 ? 6.341 9.685 12.944 1.00 94.69 134 PRO A O 1
ATOM 1102 N N . GLN A 1 135 ? 6.140 7.565 12.254 1.00 94.06 135 GLN A N 1
ATOM 1103 C CA . GLN A 1 135 ? 7.212 7.625 11.252 1.00 94.06 135 GLN A CA 1
ATOM 1104 C C . GLN A 1 135 ? 6.759 8.236 9.916 1.00 94.06 135 GLN A C 1
ATOM 1106 O O . GLN A 1 135 ? 7.595 8.699 9.133 1.00 94.06 135 GLN A O 1
ATOM 1111 N N . PHE A 1 136 ? 5.449 8.241 9.643 1.00 92.56 136 PHE A N 1
ATOM 1112 C CA . PHE A 1 136 ? 4.890 8.700 8.366 1.00 92.56 136 PHE A CA 1
ATOM 1113 C C . PHE A 1 136 ? 3.780 9.752 8.494 1.00 92.56 136 PHE A C 1
ATOM 1115 O O . PHE A 1 136 ? 3.346 10.304 7.483 1.00 92.56 136 PHE A O 1
ATOM 1122 N N . VAL A 1 137 ? 3.329 10.064 9.710 1.00 91.25 137 VAL A N 1
ATOM 1123 C CA . VAL A 1 137 ? 2.467 11.225 9.967 1.00 91.25 137 VAL A CA 1
ATOM 1124 C C . VAL A 1 137 ? 3.317 12.483 10.120 1.00 91.25 137 VAL A C 1
ATOM 1126 O O . VAL A 1 137 ? 4.096 12.619 11.062 1.00 91.25 137 VAL A O 1
ATOM 1129 N N . ASP A 1 138 ? 3.166 13.421 9.191 1.00 79.50 138 ASP A N 1
ATOM 1130 C CA . ASP A 1 138 ? 3.757 14.749 9.328 1.00 79.50 138 ASP A CA 1
ATOM 1131 C C . ASP A 1 138 ? 2.855 15.633 10.205 1.00 79.50 138 ASP A C 1
ATOM 1133 O O . ASP A 1 138 ? 1.625 15.608 10.079 1.00 79.50 138 ASP A O 1
ATOM 1137 N N . LYS A 1 139 ? 3.464 16.392 11.120 1.00 63.19 139 LYS A N 1
ATOM 1138 C CA . LYS A 1 139 ? 2.756 17.339 11.994 1.00 63.19 139 LYS A CA 1
ATOM 1139 C C . LYS A 1 139 ? 2.400 18.624 11.252 1.00 63.19 139 LYS A C 1
ATOM 1141 O O . LYS A 1 139 ? 1.412 19.261 11.613 1.00 63.19 139 LYS A O 1
ATOM 1146 N N . ASP A 1 140 ? 3.143 18.952 10.196 1.00 58.69 140 ASP A N 1
ATOM 1147 C CA . ASP A 1 140 ? 3.042 20.224 9.497 1.00 58.69 140 ASP A CA 1
ATOM 1148 C C . ASP A 1 140 ? 2.623 20.024 8.032 1.00 58.69 140 ASP A C 1
ATOM 1150 O O . ASP A 1 140 ? 3.429 19.932 7.115 1.00 58.69 140 ASP A O 1
ATOM 1154 N N . ARG A 1 141 ? 1.300 20.063 7.830 1.00 58.31 141 ARG A N 1
ATOM 1155 C CA . ARG A 1 141 ? 0.610 20.444 6.585 1.00 58.31 141 ARG A CA 1
ATOM 1156 C C . ARG A 1 141 ? 0.793 19.522 5.363 1.00 58.31 141 ARG A C 1
ATOM 1158 O O . ARG A 1 141 ? 1.707 19.661 4.557 1.00 58.31 141 ARG A O 1
ATOM 1165 N N . PHE A 1 142 ? -0.247 18.742 5.084 1.00 65.69 142 PHE A N 1
ATOM 1166 C CA . PHE A 1 142 ? -0.460 18.117 3.778 1.00 65.69 142 PHE A CA 1
ATOM 1167 C C . PHE A 1 142 ? -1.047 19.139 2.782 1.00 65.69 142 PHE A C 1
ATOM 1169 O O . PHE A 1 142 ? -2.089 19.742 3.033 1.00 65.69 142 PHE A O 1
ATOM 1176 N N . THR A 1 143 ? -0.364 19.378 1.659 1.00 71.19 143 THR A N 1
ATOM 1177 C CA . THR A 1 143 ? -0.909 20.110 0.497 1.00 71.19 143 THR A CA 1
ATOM 1178 C C . THR A 1 143 ? -0.620 19.342 -0.786 1.00 71.19 143 THR A C 1
ATOM 1180 O O . THR A 1 143 ? 0.329 18.560 -0.836 1.00 71.19 143 THR A O 1
ATOM 1183 N N . ASP A 1 144 ? -1.355 19.636 -1.858 1.00 75.19 144 ASP A N 1
ATOM 1184 C CA . ASP A 1 144 ? -1.076 19.091 -3.195 1.00 75.19 144 ASP A CA 1
ATOM 1185 C C . ASP A 1 144 ? 0.366 19.348 -3.665 1.00 75.19 144 ASP A C 1
ATOM 1187 O O . ASP A 1 144 ? 0.933 18.551 -4.410 1.00 75.19 144 ASP A O 1
ATOM 1191 N N . ILE A 1 145 ? 0.971 20.466 -3.246 1.00 80.25 145 ILE A N 1
ATOM 1192 C CA . ILE A 1 145 ? 2.368 20.801 -3.563 1.00 80.25 145 ILE A CA 1
ATOM 1193 C C . ILE A 1 145 ? 3.308 19.833 -2.846 1.00 80.25 145 ILE A C 1
ATOM 1195 O O . ILE A 1 145 ? 4.183 19.251 -3.482 1.00 80.25 145 ILE A O 1
ATOM 1199 N N . TYR A 1 146 ? 3.070 19.601 -1.555 1.00 82.00 146 TYR A N 1
ATOM 1200 C CA . TYR A 1 146 ? 3.847 18.659 -0.755 1.00 82.00 146 TYR A CA 1
ATOM 1201 C C . TYR A 1 146 ? 3.758 17.230 -1.310 1.00 82.00 146 TYR A C 1
ATOM 1203 O O . TYR A 1 146 ? 4.784 16.570 -1.459 1.00 82.00 146 TYR A O 1
ATOM 1211 N N . PHE A 1 147 ? 2.564 16.777 -1.723 1.00 84.12 147 PHE A N 1
ATOM 1212 C CA . PHE A 1 147 ? 2.409 15.496 -2.427 1.00 84.12 147 PHE A CA 1
ATOM 1213 C C . PHE A 1 147 ? 3.282 15.433 -3.688 1.00 84.12 147 PHE A C 1
ATOM 1215 O O . PHE A 1 147 ? 4.040 14.481 -3.872 1.00 84.12 147 PHE A O 1
ATOM 1222 N N . LYS A 1 148 ? 3.190 16.452 -4.555 1.00 86.12 148 LYS A N 1
ATOM 1223 C CA . LYS A 1 148 ? 3.934 16.492 -5.823 1.00 86.12 148 LYS A CA 1
ATOM 1224 C C . LYS A 1 148 ? 5.440 16.456 -5.602 1.00 86.12 148 LYS A C 1
ATOM 1226 O O . LYS A 1 148 ? 6.130 15.755 -6.332 1.00 86.12 148 LYS A O 1
ATOM 1231 N N . GLU A 1 149 ? 5.949 17.190 -4.618 1.00 86.56 149 GLU A N 1
ATOM 1232 C CA . GLU A 1 149 ? 7.375 17.192 -4.282 1.00 86.56 149 GLU A CA 1
ATOM 1233 C C . GLU A 1 149 ? 7.828 15.839 -3.735 1.00 86.56 149 GLU A C 1
ATOM 1235 O O . GLU A 1 149 ? 8.826 15.289 -4.206 1.00 86.56 149 GLU A O 1
ATOM 1240 N N . LEU A 1 150 ? 7.074 15.272 -2.789 1.00 84.88 150 LEU A N 1
ATOM 1241 C CA . LEU A 1 150 ? 7.392 13.986 -2.178 1.00 84.88 150 LEU A CA 1
ATOM 1242 C C . LEU A 1 150 ? 7.409 12.866 -3.224 1.00 84.88 150 LEU A C 1
ATOM 1244 O O . LEU A 1 150 ? 8.382 12.114 -3.310 1.00 84.88 150 LEU A O 1
ATOM 1248 N N . TYR A 1 151 ? 6.379 12.804 -4.068 1.00 88.81 151 TYR A N 1
ATOM 1249 C CA . TYR A 1 151 ? 6.301 11.805 -5.124 1.00 88.81 151 TYR A CA 1
ATOM 1250 C C . TYR A 1 151 ? 7.341 12.032 -6.227 1.00 88.81 151 TYR A C 1
ATOM 1252 O O . TYR A 1 151 ? 7.984 11.078 -6.653 1.00 88.81 151 TYR A O 1
ATOM 1260 N N . ALA A 1 152 ? 7.595 13.276 -6.651 1.00 89.50 152 ALA A N 1
ATOM 1261 C CA . ALA A 1 152 ? 8.643 13.551 -7.635 1.00 89.50 152 ALA A CA 1
ATOM 1262 C C . ALA A 1 152 ? 10.031 13.134 -7.126 1.00 89.50 152 ALA A C 1
ATOM 1264 O O . ALA A 1 152 ? 10.839 12.621 -7.898 1.00 89.50 152 ALA A O 1
ATOM 1265 N N . ASN A 1 153 ? 10.318 13.335 -5.839 1.00 87.56 153 ASN A N 1
ATOM 1266 C CA . ASN A 1 153 ? 11.572 12.893 -5.232 1.00 87.56 153 ASN A CA 1
ATOM 1267 C C . ASN A 1 153 ? 11.659 11.366 -5.148 1.00 87.56 153 ASN A C 1
ATOM 1269 O O . ASN A 1 153 ? 12.707 10.807 -5.461 1.00 87.56 153 ASN A O 1
ATOM 1273 N N . TYR A 1 154 ? 10.559 10.702 -4.790 1.00 87.62 154 TYR A N 1
ATOM 1274 C CA . TYR A 1 154 ? 10.466 9.244 -4.783 1.00 87.62 154 TYR A CA 1
ATOM 1275 C C . TYR A 1 154 ? 10.676 8.649 -6.189 1.00 87.62 154 TYR A C 1
ATOM 1277 O O . TYR A 1 154 ? 11.512 7.768 -6.374 1.00 87.62 154 TYR A O 1
ATOM 1285 N N . ALA A 1 155 ? 9.987 9.182 -7.201 1.00 87.50 155 ALA A N 1
ATOM 1286 C CA . ALA A 1 155 ? 10.037 8.680 -8.572 1.00 87.50 155 ALA A CA 1
ATOM 1287 C C . ALA A 1 155 ? 11.398 8.907 -9.252 1.00 87.50 155 ALA A C 1
ATOM 1289 O O . ALA A 1 155 ? 11.875 8.031 -9.967 1.00 87.50 155 ALA A O 1
ATOM 1290 N N . LYS A 1 156 ? 12.064 10.049 -9.012 1.00 86.38 156 LYS A N 1
ATOM 1291 C CA . LYS A 1 156 ? 13.374 10.377 -9.623 1.00 86.38 156 LYS A CA 1
ATOM 1292 C C . LYS A 1 156 ? 14.463 9.339 -9.360 1.00 86.38 156 LYS A C 1
ATOM 1294 O O . LYS A 1 156 ? 15.402 9.243 -10.144 1.00 86.38 156 LYS A O 1
ATOM 1299 N N . LEU A 1 157 ? 14.373 8.629 -8.242 1.00 76.06 157 LEU A N 1
ATOM 1300 C CA . LEU A 1 157 ? 15.393 7.685 -7.798 1.00 76.06 157 LEU A CA 1
ATOM 1301 C C . LEU A 1 157 ? 15.074 6.242 -8.200 1.00 76.06 157 LEU A C 1
ATOM 1303 O O . LEU A 1 157 ? 15.903 5.363 -7.979 1.00 76.06 157 LEU A O 1
ATOM 1307 N N . LYS A 1 158 ? 13.893 5.985 -8.777 1.00 84.31 158 LYS A N 1
ATOM 1308 C CA . LYS A 1 158 ? 13.363 4.632 -8.929 1.00 84.31 158 LYS A CA 1
ATOM 1309 C C . LYS A 1 158 ? 13.266 4.214 -10.390 1.00 84.31 158 LYS A C 1
ATOM 1311 O O . LYS A 1 158 ? 12.675 4.896 -11.221 1.00 84.31 158 LYS A O 1
ATOM 1316 N N . THR A 1 159 ? 13.827 3.045 -10.681 1.00 86.56 159 THR A N 1
ATOM 1317 C CA . THR A 1 159 ? 13.588 2.312 -11.927 1.00 86.56 159 THR A CA 1
AT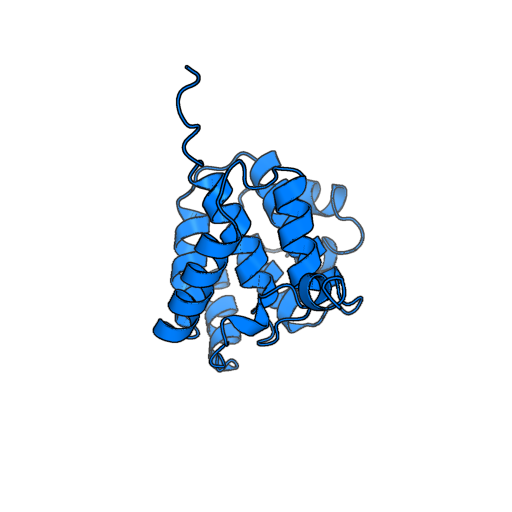OM 1318 C C . THR A 1 159 ? 12.808 1.060 -11.571 1.00 86.56 159 THR A C 1
ATOM 1320 O O . THR A 1 159 ? 13.276 0.274 -10.754 1.00 86.56 159 THR A O 1
ATOM 1323 N N . MET A 1 160 ? 11.624 0.883 -12.157 1.00 91.19 160 MET A N 1
ATOM 1324 C CA . MET A 1 160 ? 10.834 -0.326 -11.928 1.00 91.19 160 MET A CA 1
ATOM 1325 C C . MET A 1 160 ? 11.412 -1.484 -12.750 1.00 91.19 160 MET A C 1
ATOM 1327 O O . MET A 1 160 ? 11.615 -1.306 -13.957 1.00 91.19 160 MET A O 1
ATOM 1331 N N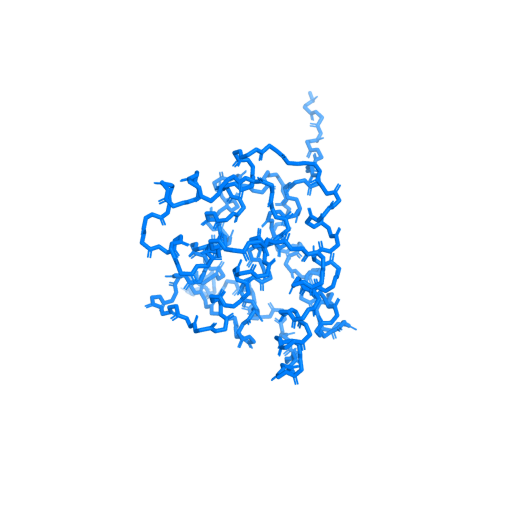 . PRO A 1 161 ? 11.685 -2.648 -12.137 1.00 93.81 161 PRO A N 1
ATOM 1332 C CA . PRO A 1 161 ? 12.042 -3.844 -12.879 1.00 93.81 161 PRO A CA 1
ATOM 1333 C C . PRO A 1 161 ? 10.823 -4.379 -13.641 1.00 93.81 161 PRO A C 1
ATOM 1335 O O . PRO A 1 161 ? 9.688 -3.951 -13.423 1.00 93.81 161 PRO A O 1
ATOM 1338 N N . ILE A 1 162 ? 11.076 -5.330 -14.537 1.00 95.19 162 ILE A N 1
ATOM 1339 C CA . ILE A 1 162 ? 10.021 -6.187 -15.071 1.00 95.19 162 ILE A CA 1
ATOM 1340 C C . ILE A 1 162 ? 9.824 -7.327 -14.078 1.00 95.19 162 ILE A C 1
ATOM 1342 O O . ILE A 1 162 ? 10.787 -8.027 -13.770 1.00 95.19 162 ILE A O 1
ATOM 1346 N N . PHE A 1 163 ? 8.596 -7.498 -13.605 1.00 95.44 163 PHE A N 1
ATOM 1347 C CA . PHE A 1 163 ? 8.204 -8.612 -12.748 1.00 95.44 163 PHE A CA 1
ATOM 1348 C C . PHE A 1 163 ? 7.671 -9.765 -13.597 1.00 95.44 163 PHE A C 1
ATOM 1350 O O . PHE A 1 163 ? 6.968 -9.541 -14.587 1.00 95.44 163 PHE A O 1
ATOM 1357 N N . ASP A 1 164 ? 7.982 -10.997 -13.220 1.00 94.19 164 ASP A N 1
ATOM 1358 C CA . ASP A 1 164 ? 7.377 -12.183 -13.814 1.00 94.19 164 ASP A CA 1
ATOM 1359 C C . ASP A 1 164 ? 6.080 -12.538 -13.077 1.00 94.19 164 ASP A C 1
ATOM 1361 O O . ASP A 1 164 ? 5.904 -12.248 -11.893 1.00 94.19 164 ASP A O 1
ATOM 1365 N N . ILE A 1 165 ? 5.158 -13.215 -13.759 1.00 91.88 165 ILE A N 1
ATOM 1366 C CA . ILE A 1 165 ? 3.971 -13.750 -13.092 1.00 91.88 165 ILE A CA 1
ATOM 1367 C C . ILE A 1 165 ? 4.350 -14.753 -11.994 1.00 91.88 165 ILE A C 1
ATOM 1369 O O . ILE A 1 165 ? 3.637 -14.865 -10.999 1.00 91.88 165 ILE A O 1
ATOM 1373 N N . SER A 1 166 ? 5.480 -15.454 -12.133 1.00 91.88 166 SER A N 1
ATOM 1374 C CA . SER A 1 166 ? 5.992 -16.360 -11.107 1.00 91.88 166 SER A CA 1
ATOM 1375 C C . SER A 1 166 ? 6.358 -15.653 -9.806 1.00 91.88 166 SER A C 1
ATOM 1377 O O . SER A 1 166 ? 6.320 -16.295 -8.761 1.00 91.88 166 SER A O 1
ATOM 1379 N N . ASP A 1 167 ? 6.662 -14.350 -9.840 1.00 91.81 167 ASP A N 1
ATOM 1380 C CA . ASP A 1 167 ? 7.018 -13.584 -8.636 1.00 91.81 167 ASP A CA 1
ATOM 1381 C C . ASP A 1 167 ? 5.840 -13.482 -7.664 1.00 91.81 167 ASP A C 1
ATOM 1383 O O . ASP A 1 167 ? 6.032 -13.368 -6.457 1.00 91.81 167 ASP A O 1
ATOM 1387 N N . VAL A 1 168 ? 4.613 -13.582 -8.183 1.00 90.50 168 VAL A N 1
ATOM 1388 C CA . VAL A 1 168 ? 3.388 -13.580 -7.384 1.00 90.50 168 VAL A CA 1
ATOM 1389 C C . VAL A 1 168 ? 2.743 -14.956 -7.273 1.00 90.50 168 VAL A C 1
ATOM 1391 O O . VAL A 1 168 ? 1.713 -15.062 -6.618 1.00 90.50 168 VAL A O 1
ATOM 1394 N N . GLN A 1 169 ? 3.305 -16.020 -7.856 1.00 84.62 169 GLN A N 1
ATOM 1395 C CA . GLN A 1 169 ? 2.763 -17.381 -7.738 1.00 84.62 169 GLN A CA 1
ATOM 1396 C C . GLN A 1 169 ? 3.147 -18.034 -6.408 1.00 84.62 169 GLN A C 1
ATOM 1398 O O . GLN A 1 169 ? 4.258 -17.867 -5.915 1.00 84.62 169 GLN A O 1
ATOM 1403 N N . ASP A 1 170 ? 2.220 -18.805 -5.834 1.00 66.62 170 ASP A N 1
ATOM 1404 C CA . ASP A 1 170 ? 2.497 -19.598 -4.638 1.00 66.62 170 ASP A CA 1
ATOM 1405 C C . ASP A 1 170 ? 3.282 -20.863 -5.012 1.00 66.62 170 ASP A C 1
ATOM 1407 O O . ASP A 1 170 ? 2.734 -21.827 -5.553 1.00 66.62 170 ASP A O 1
ATOM 1411 N N . ILE A 1 171 ? 4.581 -20.872 -4.726 1.00 60.41 171 ILE A N 1
ATOM 1412 C CA . ILE A 1 171 ? 5.436 -22.047 -4.939 1.00 60.41 171 ILE A CA 1
ATOM 1413 C C . ILE A 1 171 ? 5.241 -23.136 -3.867 1.00 60.41 171 ILE A C 1
ATOM 1415 O O . ILE A 1 171 ? 5.776 -24.241 -4.013 1.00 60.41 171 ILE A O 1
ATOM 1419 N N . THR A 1 172 ? 4.465 -22.886 -2.806 1.00 56.12 172 THR A N 1
ATOM 1420 C CA . THR A 1 172 ? 4.206 -23.897 -1.765 1.00 56.12 172 THR A CA 1
ATOM 1421 C C . THR A 1 172 ? 3.217 -24.971 -2.228 1.00 56.12 172 THR A C 1
ATOM 1423 O O . THR A 1 172 ? 3.377 -26.136 -1.863 1.00 56.12 172 THR A O 1
ATOM 1426 N N . GLU A 1 173 ? 2.296 -24.658 -3.151 1.00 48.16 173 GLU A N 1
ATOM 1427 C CA . GLU A 1 173 ? 1.377 -25.653 -3.737 1.00 48.16 173 GLU A CA 1
ATOM 1428 C C . GLU A 1 173 ? 2.082 -26.680 -4.645 1.00 48.16 173 GLU A C 1
ATOM 1430 O O . GLU A 1 173 ? 1.547 -27.760 -4.917 1.00 48.16 173 GLU A O 1
ATOM 1435 N N . THR A 1 174 ? 3.299 -26.384 -5.109 1.00 46.50 174 THR A N 1
ATOM 1436 C CA . THR A 1 174 ? 4.095 -27.311 -5.929 1.00 46.50 174 THR A CA 1
ATOM 1437 C C . THR A 1 174 ? 4.805 -28.406 -5.130 1.00 46.50 174 THR A C 1
ATOM 1439 O O . THR A 1 174 ? 5.223 -29.401 -5.727 1.00 46.50 174 THR A O 1
ATOM 1442 N N . ILE A 1 175 ? 4.938 -28.267 -3.807 1.00 46.12 175 ILE A N 1
ATOM 1443 C CA . ILE A 1 175 ? 5.676 -29.230 -2.970 1.00 46.12 175 ILE A CA 1
ATOM 1444 C C . ILE A 1 175 ? 4.778 -30.402 -2.529 1.00 46.12 175 ILE A C 1
ATOM 1446 O O . ILE A 1 175 ? 5.261 -31.528 -2.451 1.00 46.12 175 ILE A O 1
ATOM 1450 N N . ASP A 1 176 ? 3.465 -30.193 -2.396 1.00 43.50 176 ASP A N 1
ATOM 1451 C CA . ASP A 1 176 ? 2.499 -31.229 -1.979 1.00 43.50 176 ASP A CA 1
ATOM 1452 C C . ASP A 1 176 ? 1.979 -32.127 -3.126 1.00 43.50 176 ASP A C 1
ATOM 1454 O O . ASP A 1 176 ? 1.037 -32.902 -2.954 1.00 43.50 176 ASP A O 1
ATOM 1458 N N . ARG A 1 177 ? 2.585 -32.057 -4.322 1.00 41.69 177 ARG A N 1
ATOM 1459 C CA . ARG A 1 177 ? 2.227 -32.897 -5.487 1.00 41.69 177 ARG A CA 1
ATOM 1460 C C . ARG A 1 177 ? 3.333 -33.861 -5.937 1.00 41.69 177 ARG A C 1
ATOM 1462 O O . ARG A 1 177 ? 3.436 -34.149 -7.133 1.00 41.69 177 ARG A O 1
ATOM 1469 N N . LYS A 1 178 ? 4.148 -34.376 -5.014 1.00 36.41 178 LYS A N 1
ATOM 1470 C CA . LYS A 1 178 ? 5.069 -35.494 -5.282 1.00 36.41 178 LYS A CA 1
ATOM 1471 C C . LYS A 1 178 ? 4.860 -36.666 -4.339 1.00 36.41 178 LYS A C 1
ATOM 1473 O O . LYS A 1 178 ? 4.741 -36.426 -3.123 1.00 36.41 178 LYS A O 1
#

pLDDT: mean 88.92, std 13.68, range [36.41, 98.62]

Secondary structure (DSSP, 8-state):
-PPP-PPPHHHHHHHHHHHHHTTTTS---HHHHHHHHHHHHTTTTTT--HHHHHHHHHHHHHHHTTHHHHHHHHHHTTS---HHHHHHHHHHHHHHTTTTS---HHHHHHHHHHHHH--S-HHHHHHH-TTTHHHH--SS---HHHHHHHHHHHHHT--PPPPPGGGGS-GGGGTTT-

Sequence (178 aa):
MTKPIIPTDYQRLHLKTVFAFMICDTHISQDEVSLIRQKAKDKVFGDLKIEDELAELIDHVNRRGIDFFDDYFKKVQRVEMTDEEELNLLQSAIQTIKADDKITQEEINFLKILRVLLQVSNESIVTRFPEVGPQFVDKDRFTDIYFKELYANYAKLKTMPIFDISDVQDITETIDRK

InterPro domains:
  IPR007791 Co-chaperone DjlA, N-terminal [PF05099] (22-124)
  IPR029024 TerB-like [G3DSA:1.10.3680.10] (2-129)
  IPR029024 TerB-like [SSF158682] (4-125)

Organism: Reichenbachie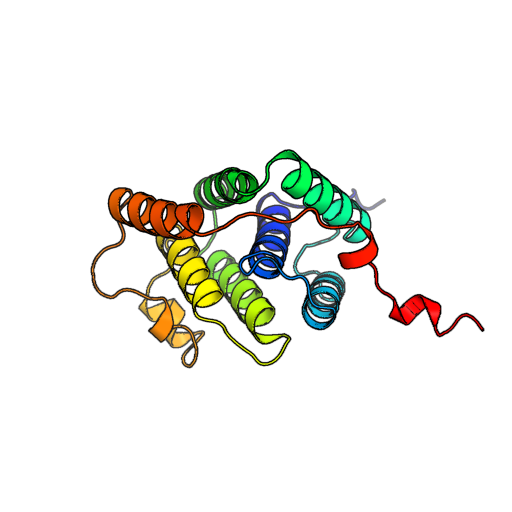lla agariperforans (NCBI:txid156994)